Protein AF-A0A7C1CBY3-F1 (afdb_monomer_lite)

pLDDT: mean 87.53, std 12.98, range [40.84, 98.38]

Sequence (105 aa):
MLENIISEGDTVAVKVHFGERYTQCYIRPVYVRMVVDKIKEMGGKPFVCDTLLSGGKVLYDERGEATWSRRTLEEGLKTAIMNGFTSETMGCPVIFADAPKGLKS

Structure (mmCIF, N/CA/C/O backbone):
data_AF-A0A7C1CBY3-F1
#
_entry.id   AF-A0A7C1CBY3-F1
#
loop_
_atom_site.group_PDB
_atom_site.id
_atom_site.type_symbol
_atom_site.label_atom_id
_atom_site.label_alt_id
_atom_site.label_comp_id
_atom_site.label_asym_id
_atom_site.label_entity_id
_atom_site.label_seq_id
_atom_site.pdbx_PDB_ins_code
_atom_site.Cartn_x
_atom_site.Cartn_y
_atom_site.Cartn_z
_atom_site.occupancy
_atom_site.B_iso_or_equiv
_atom_site.auth_seq_id
_atom_site.auth_comp_id
_atom_site.auth_asym_id
_atom_site.auth_atom_id
_atom_site.pdbx_PDB_model_num
ATOM 1 N N . MET A 1 1 ? -10.384 -13.502 16.707 1.00 61.44 1 MET A N 1
ATOM 2 C CA . MET A 1 1 ? -8.913 -13.782 16.702 1.00 61.44 1 MET A CA 1
ATOM 3 C C . MET A 1 1 ? -8.055 -12.519 16.509 1.00 61.44 1 MET A C 1
ATOM 5 O O . MET A 1 1 ? -6.850 -12.609 16.694 1.00 61.44 1 MET A O 1
ATOM 9 N N . LEU A 1 2 ? -8.641 -11.347 16.209 1.00 68.50 2 LEU A N 1
ATOM 10 C CA . LEU A 1 2 ? -7.938 -10.047 16.223 1.00 68.50 2 LEU A CA 1
ATOM 11 C C . LEU A 1 2 ? -8.406 -9.111 17.357 1.00 68.50 2 LEU A C 1
ATOM 13 O O . LEU A 1 2 ? -7.695 -8.169 17.688 1.00 68.50 2 LEU A O 1
ATOM 17 N N . GLU A 1 3 ? -9.559 -9.391 17.976 1.00 67.31 3 GLU A N 1
ATOM 18 C CA . GLU A 1 3 ? -10.234 -8.502 18.944 1.00 67.31 3 GLU A CA 1
ATOM 19 C C . GLU A 1 3 ? -9.417 -8.171 20.206 1.00 67.31 3 GLU A C 1
ATOM 21 O O . GLU A 1 3 ? -9.721 -7.205 20.888 1.00 67.31 3 GLU A O 1
ATOM 26 N N . ASN A 1 4 ? -8.366 -8.942 20.503 1.00 79.44 4 ASN A N 1
ATOM 27 C CA . ASN A 1 4 ? -7.487 -8.718 21.658 1.00 79.44 4 ASN A CA 1
ATOM 28 C C . ASN A 1 4 ? -6.111 -8.146 21.272 1.00 79.44 4 ASN A C 1
ATOM 30 O O . ASN A 1 4 ? -5.224 -8.070 22.118 1.00 79.44 4 ASN A O 1
ATOM 34 N N . ILE A 1 5 ? -5.901 -7.824 19.991 1.00 88.38 5 ILE A N 1
ATOM 35 C CA . ILE A 1 5 ? -4.633 -7.293 19.465 1.00 88.38 5 ILE A CA 1
ATOM 36 C C . ILE A 1 5 ? -4.792 -5.833 19.031 1.00 88.38 5 ILE A C 1
ATOM 38 O O . ILE A 1 5 ? -3.834 -5.071 19.113 1.00 88.38 5 ILE A O 1
ATOM 42 N N . ILE A 1 6 ? -5.984 -5.449 18.566 1.00 93.25 6 ILE A N 1
ATOM 43 C CA . ILE A 1 6 ? -6.271 -4.107 18.055 1.00 93.25 6 ILE A CA 1
ATOM 44 C C . ILE A 1 6 ? -7.224 -3.417 19.021 1.00 93.25 6 ILE A C 1
ATOM 46 O O . ILE A 1 6 ? -8.330 -3.905 19.247 1.00 93.25 6 ILE A O 1
ATOM 50 N N . SER A 1 7 ? -6.788 -2.282 19.558 1.00 92.94 7 SER A N 1
ATOM 51 C CA . SER A 1 7 ? -7.604 -1.400 20.388 1.00 92.94 7 SER A CA 1
ATOM 52 C C . SER A 1 7 ? -8.204 -0.272 19.550 1.00 92.94 7 SER A C 1
ATOM 54 O O . SER A 1 7 ? -7.691 0.093 18.487 1.00 92.94 7 SER A O 1
ATOM 56 N N . GLU A 1 8 ? -9.300 0.308 20.034 1.00 94.00 8 GLU A N 1
ATOM 57 C CA . GLU A 1 8 ? -9.919 1.459 19.381 1.00 94.00 8 GLU A CA 1
ATOM 58 C C . GLU A 1 8 ? -8.921 2.622 19.260 1.00 94.00 8 GLU A C 1
ATOM 60 O O . GLU A 1 8 ? -8.255 3.007 20.221 1.00 94.00 8 GLU A O 1
ATOM 65 N N . GLY A 1 9 ? -8.819 3.192 18.059 1.00 94.56 9 GLY A N 1
ATOM 66 C CA . GLY A 1 9 ? -7.914 4.298 17.761 1.00 94.56 9 GLY A CA 1
ATOM 67 C C . GLY A 1 9 ? -6.495 3.891 17.360 1.00 94.56 9 GLY A C 1
ATOM 68 O O . GLY A 1 9 ? -5.764 4.761 16.872 1.00 94.56 9 GLY A O 1
ATOM 69 N N . ASP A 1 10 ? -6.125 2.610 17.476 1.00 96.75 10 ASP A N 1
ATOM 70 C CA . ASP A 1 10 ? -4.800 2.122 17.086 1.00 96.75 10 ASP A CA 1
ATOM 71 C C . ASP A 1 10 ? -4.525 2.371 15.605 1.00 96.75 10 ASP A C 1
ATOM 73 O O . ASP A 1 10 ? -5.365 2.134 14.737 1.00 96.75 10 ASP A O 1
ATOM 77 N N . THR A 1 11 ? -3.307 2.812 15.296 1.00 97.31 11 THR A N 1
ATOM 78 C CA . THR A 1 11 ? -2.840 2.898 13.909 1.00 97.31 11 THR A CA 1
ATOM 79 C C . THR A 1 11 ? -2.230 1.561 13.512 1.00 97.31 11 THR A C 1
ATOM 81 O O . THR A 1 11 ? -1.217 1.150 14.073 1.00 97.31 11 THR A O 1
ATOM 84 N N . VAL A 1 12 ? -2.839 0.876 12.542 1.00 97.31 12 VAL A N 1
ATOM 85 C CA . VAL A 1 12 ? -2.499 -0.517 12.213 1.00 97.31 12 VAL A CA 1
ATOM 86 C C . VAL A 1 12 ? -1.914 -0.609 10.808 1.00 97.31 12 VAL A C 1
ATOM 88 O O . VAL A 1 12 ? -2.567 -0.278 9.820 1.00 97.31 12 VAL A O 1
ATOM 91 N N . ALA A 1 13 ? -0.682 -1.102 10.709 1.00 97.19 13 ALA A N 1
ATOM 92 C CA . ALA A 1 13 ? -0.037 -1.357 9.428 1.00 97.19 13 ALA A CA 1
ATOM 93 C C . ALA A 1 13 ? -0.459 -2.723 8.870 1.00 97.19 13 ALA A C 1
ATOM 95 O O . ALA A 1 13 ? -0.251 -3.756 9.506 1.00 97.19 13 ALA A O 1
ATOM 96 N N . VAL A 1 14 ? -0.980 -2.744 7.645 1.00 97.50 14 VAL A N 1
ATOM 97 C CA . VAL A 1 14 ? -1.202 -3.969 6.870 1.00 97.50 14 VAL A CA 1
ATOM 98 C C . VAL A 1 14 ? -0.093 -4.072 5.832 1.00 97.50 14 VAL A C 1
ATOM 100 O O . VAL A 1 14 ? -0.199 -3.565 4.714 1.00 97.50 14 VAL A O 1
ATOM 103 N N . LYS A 1 15 ? 1.014 -4.694 6.239 1.00 96.88 15 LYS A N 1
ATOM 104 C CA . LYS A 1 15 ? 2.196 -4.868 5.395 1.00 96.88 15 LYS A CA 1
ATOM 105 C C . LYS A 1 15 ? 1.970 -5.998 4.395 1.00 96.88 15 LYS A C 1
ATOM 107 O O . LYS A 1 15 ? 1.803 -7.149 4.792 1.00 96.88 15 LYS A O 1
ATOM 112 N N . VAL A 1 16 ? 2.024 -5.683 3.106 1.00 96.88 16 VAL A N 1
ATOM 113 C CA . VAL A 1 16 ? 1.912 -6.661 2.017 1.00 96.88 16 VAL A CA 1
ATOM 114 C C . VAL A 1 16 ? 2.830 -6.278 0.865 1.00 96.88 16 VAL A C 1
ATOM 116 O O . VAL A 1 16 ? 3.164 -5.114 0.678 1.00 96.88 16 VAL A O 1
ATOM 119 N N . HIS A 1 17 ? 3.237 -7.270 0.080 1.00 94.75 17 HIS A N 1
ATOM 120 C CA . HIS A 1 17 ? 3.949 -7.024 -1.166 1.00 94.75 17 HIS A CA 1
ATOM 121 C C . HIS A 1 17 ? 2.951 -6.615 -2.255 1.00 94.75 17 HIS A C 1
ATOM 123 O O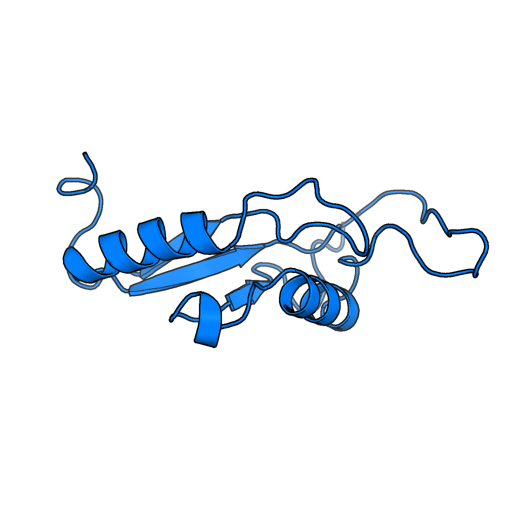 . HIS A 1 17 ? 2.023 -7.370 -2.550 1.00 94.75 17 HIS A O 1
ATOM 129 N N . PHE A 1 18 ? 3.148 -5.447 -2.871 1.00 94.81 18 PHE A N 1
ATOM 130 C CA . PHE A 1 18 ? 2.272 -4.950 -3.940 1.00 94.81 18 PHE A CA 1
ATOM 131 C C . PHE A 1 18 ? 2.479 -5.665 -5.280 1.00 94.81 18 PHE A C 1
ATOM 133 O O . PHE A 1 18 ? 1.728 -5.420 -6.223 1.00 94.81 18 PHE A O 1
ATOM 140 N N . GLY A 1 19 ? 3.456 -6.570 -5.360 1.00 93.00 19 GLY A N 1
ATOM 141 C CA . GLY A 1 19 ? 3.811 -7.296 -6.573 1.00 93.00 19 GLY A CA 1
ATOM 142 C C . GLY A 1 19 ? 4.805 -6.539 -7.444 1.00 93.00 19 GLY A C 1
ATOM 143 O O . GLY A 1 19 ? 5.139 -5.386 -7.190 1.00 93.00 19 GLY A O 1
ATOM 144 N N . GLU A 1 20 ? 5.254 -7.189 -8.509 1.00 89.69 20 GLU A N 1
ATOM 145 C CA . GLU A 1 20 ? 6.024 -6.553 -9.579 1.00 89.69 20 GLU A CA 1
ATOM 146 C C . GLU A 1 20 ? 5.164 -6.433 -10.840 1.00 89.69 20 GLU A C 1
ATOM 148 O O . GLU A 1 20 ? 4.182 -7.169 -11.018 1.00 89.69 20 GLU A O 1
ATOM 153 N N . ARG A 1 21 ? 5.532 -5.514 -11.732 1.00 85.44 21 ARG A N 1
ATOM 154 C CA . ARG A 1 21 ? 4.834 -5.290 -13.001 1.00 85.44 21 ARG A CA 1
ATOM 155 C C . ARG A 1 21 ? 4.726 -6.596 -13.793 1.00 85.44 21 ARG A C 1
ATOM 157 O O . ARG A 1 21 ? 5.684 -7.352 -13.899 1.00 85.44 21 ARG A O 1
ATOM 164 N N . TYR A 1 22 ? 3.539 -6.855 -14.339 1.00 83.25 22 TYR A N 1
ATOM 165 C CA . TYR A 1 22 ? 3.213 -8.047 -15.140 1.00 83.25 22 TYR A CA 1
ATOM 166 C C . TYR A 1 22 ? 3.312 -9.395 -14.413 1.00 83.25 22 TYR A C 1
ATOM 168 O O . TYR A 1 22 ? 3.124 -10.442 -15.030 1.00 83.25 22 TYR A O 1
ATOM 176 N N . THR A 1 23 ? 3.555 -9.398 -13.104 1.00 83.94 23 THR A N 1
ATOM 177 C CA . THR A 1 23 ? 3.535 -10.624 -12.304 1.00 83.94 23 THR A CA 1
ATOM 178 C C . THR A 1 23 ? 2.152 -10.857 -11.713 1.00 83.94 23 THR A C 1
ATOM 180 O O . THR A 1 23 ? 1.298 -9.978 -11.727 1.00 83.94 23 THR A O 1
ATOM 183 N N . GLN A 1 24 ? 1.910 -12.060 -11.196 1.00 86.94 24 GLN A N 1
ATOM 184 C CA . GLN A 1 24 ? 0.737 -12.386 -10.371 1.00 86.94 24 GLN A CA 1
ATOM 185 C C . GLN A 1 24 ? 1.163 -12.893 -8.984 1.00 86.94 24 GLN A C 1
ATOM 187 O O . GLN A 1 24 ? 0.350 -13.427 -8.234 1.00 86.94 24 GLN A O 1
ATOM 192 N N . CYS A 1 25 ? 2.450 -12.746 -8.653 1.00 90.06 25 CYS A N 1
ATOM 193 C CA . CYS A 1 25 ? 3.059 -13.236 -7.420 1.00 90.06 25 CYS A CA 1
ATOM 194 C C . CYS A 1 25 ? 2.827 -12.241 -6.270 1.00 90.06 25 CYS A C 1
ATOM 196 O O . CYS A 1 25 ? 3.754 -11.657 -5.720 1.00 90.06 25 CYS A O 1
ATOM 198 N N . TYR A 1 26 ? 1.560 -11.991 -5.956 1.00 93.75 26 TYR A N 1
ATOM 199 C CA . TYR A 1 26 ? 1.124 -11.161 -4.839 1.00 93.75 26 TYR A CA 1
ATOM 200 C C . TYR A 1 26 ? -0.283 -11.586 -4.414 1.00 93.75 26 TYR A C 1
ATOM 202 O O . TYR A 1 26 ? -1.056 -12.141 -5.202 1.00 93.75 26 TYR A O 1
ATOM 210 N N . ILE A 1 27 ? -0.625 -11.344 -3.149 1.00 95.81 27 ILE A N 1
ATOM 211 C CA . ILE A 1 27 ? -1.964 -11.649 -2.649 1.00 95.81 27 ILE A CA 1
ATOM 212 C C . ILE A 1 27 ? -2.998 -10.780 -3.367 1.00 95.81 27 ILE A C 1
ATOM 214 O O . ILE A 1 27 ? -2.773 -9.593 -3.600 1.00 95.81 27 ILE A O 1
ATOM 218 N N . ARG A 1 28 ? -4.152 -11.354 -3.721 1.00 95.94 28 ARG A N 1
ATOM 219 C CA . ARG A 1 28 ? -5.195 -10.578 -4.398 1.00 95.94 28 ARG A CA 1
ATOM 220 C C . ARG A 1 28 ? -5.650 -9.418 -3.505 1.00 95.94 28 ARG A C 1
ATOM 222 O O . ARG A 1 28 ? -5.970 -9.672 -2.341 1.00 95.94 28 ARG A O 1
ATOM 229 N N . PRO A 1 29 ? -5.735 -8.179 -4.030 1.00 96.44 29 PRO A N 1
ATOM 230 C CA . PRO A 1 29 ? -6.071 -7.002 -3.227 1.00 96.44 29 PRO A CA 1
ATOM 231 C C . PRO A 1 29 ? -7.379 -7.160 -2.446 1.00 96.44 29 PRO A C 1
ATOM 233 O O . PRO A 1 29 ? -7.492 -6.686 -1.321 1.00 96.44 29 PRO A O 1
ATOM 236 N N . VAL A 1 30 ? -8.345 -7.903 -2.997 1.00 97.06 30 VAL A N 1
ATOM 237 C CA . VAL A 1 30 ? -9.633 -8.179 -2.342 1.00 97.06 30 VAL A CA 1
ATOM 238 C C . VAL A 1 30 ? -9.464 -8.824 -0.964 1.00 97.06 30 VAL A C 1
ATOM 240 O O . VAL A 1 30 ? -10.194 -8.485 -0.042 1.00 97.06 30 VAL A O 1
ATOM 243 N N . TYR A 1 31 ? -8.470 -9.699 -0.781 1.00 97.75 31 TYR A N 1
ATOM 244 C CA . TYR A 1 31 ? -8.229 -10.343 0.510 1.00 97.75 31 TYR A CA 1
ATOM 245 C C . TYR A 1 31 ? -7.617 -9.374 1.520 1.00 97.75 31 TYR A C 1
ATOM 247 O O . TYR A 1 31 ? -7.970 -9.407 2.695 1.00 97.75 31 TYR A O 1
ATOM 255 N N . VAL A 1 32 ? -6.751 -8.470 1.058 1.00 98.06 32 VAL A N 1
ATOM 256 C CA . VAL A 1 32 ? -6.194 -7.397 1.893 1.00 98.06 32 VAL A CA 1
ATOM 257 C C . VAL A 1 32 ? -7.302 -6.440 2.323 1.00 98.06 32 VAL A C 1
ATOM 259 O O . VAL A 1 32 ? -7.364 -6.062 3.491 1.00 98.06 32 VAL A O 1
ATOM 262 N N . ARG A 1 33 ? -8.242 -6.127 1.423 1.00 98.12 33 ARG A N 1
ATOM 263 C CA . ARG A 1 33 ? -9.419 -5.316 1.740 1.00 98.12 33 ARG A CA 1
ATOM 264 C C . ARG A 1 33 ? -10.264 -5.921 2.865 1.00 98.12 33 ARG A C 1
ATOM 266 O O . ARG A 1 33 ? -10.637 -5.192 3.777 1.00 98.12 33 ARG A O 1
ATOM 273 N N . MET A 1 34 ? -10.500 -7.236 2.863 1.00 97.75 34 MET A N 1
ATOM 274 C CA . MET A 1 34 ? -11.231 -7.892 3.961 1.00 97.75 34 MET A CA 1
ATOM 275 C C . MET A 1 34 ? -10.537 -7.695 5.316 1.00 97.75 34 MET A C 1
ATOM 277 O O . MET A 1 34 ? -11.198 -7.458 6.324 1.00 97.75 34 MET A O 1
ATOM 281 N N . VAL A 1 35 ? -9.201 -7.764 5.347 1.00 96.81 35 VAL A N 1
ATOM 282 C CA . VAL A 1 35 ? -8.419 -7.514 6.569 1.00 96.81 35 VAL A CA 1
ATOM 283 C C . VAL A 1 35 ? -8.561 -6.057 7.007 1.00 96.81 35 VAL A C 1
ATOM 285 O O . VAL A 1 35 ? -8.801 -5.793 8.183 1.00 96.81 35 VAL A O 1
ATOM 288 N N . VAL A 1 36 ? -8.465 -5.113 6.068 1.00 98.06 36 VAL A N 1
ATOM 289 C CA . VAL A 1 36 ? -8.647 -3.679 6.335 1.00 98.06 36 VAL A CA 1
ATOM 290 C C . VAL A 1 36 ? -10.027 -3.386 6.922 1.00 98.06 36 VAL A C 1
ATOM 292 O O . VAL A 1 36 ? -10.121 -2.665 7.914 1.00 98.06 36 VAL A O 1
ATOM 295 N N . ASP A 1 37 ? -11.088 -3.946 6.345 1.00 97.88 37 ASP A N 1
ATOM 296 C CA . ASP A 1 37 ? -12.448 -3.748 6.848 1.00 97.88 37 ASP A CA 1
ATOM 297 C C . ASP A 1 37 ? -12.604 -4.352 8.246 1.00 97.88 37 ASP A C 1
ATOM 299 O O . ASP A 1 37 ? -13.146 -3.694 9.135 1.00 97.88 37 ASP A O 1
ATOM 303 N N . LYS A 1 38 ? -12.006 -5.525 8.501 1.00 96.69 38 LYS A N 1
ATOM 304 C CA . LYS A 1 38 ? -12.029 -6.118 9.840 1.00 96.69 38 LYS A CA 1
ATOM 305 C C . LYS A 1 38 ? -11.325 -5.243 10.878 1.00 96.69 38 LYS A C 1
ATOM 307 O O . LYS A 1 38 ? -11.842 -5.079 11.977 1.00 96.69 38 LYS A O 1
ATOM 312 N N . ILE A 1 39 ? -10.181 -4.647 10.533 1.00 97.00 39 ILE A N 1
ATOM 313 C CA . ILE A 1 39 ? -9.462 -3.706 11.411 1.00 97.00 39 ILE A CA 1
ATOM 314 C C . ILE A 1 39 ? -10.341 -2.499 11.761 1.00 97.00 39 ILE A C 1
ATOM 316 O O . ILE A 1 39 ? -10.387 -2.096 12.922 1.00 97.00 39 ILE A O 1
ATOM 320 N N . LYS A 1 40 ? -11.066 -1.947 10.779 1.00 96.69 40 LYS A N 1
ATOM 321 C CA . LYS A 1 40 ? -11.986 -0.822 11.006 1.00 96.69 40 LYS A CA 1
ATOM 322 C C . LYS A 1 40 ? -13.165 -1.196 11.898 1.00 96.69 40 LYS A C 1
ATOM 324 O O . LYS A 1 40 ? -13.541 -0.388 12.738 1.00 96.69 40 LYS A O 1
ATOM 329 N N . GLU A 1 41 ? -13.732 -2.397 11.747 1.00 96.12 41 GLU A N 1
ATOM 330 C CA . GLU A 1 41 ? -14.816 -2.891 12.618 1.00 96.12 41 GLU A CA 1
ATOM 331 C C . GLU A 1 41 ? -14.411 -2.916 14.100 1.00 96.12 41 GLU A C 1
ATOM 333 O O . GLU A 1 41 ? -15.257 -2.744 14.969 1.00 96.12 41 GLU A O 1
ATOM 338 N N . MET A 1 42 ? -13.120 -3.103 14.388 1.00 95.25 42 MET A N 1
ATOM 339 C CA . MET A 1 42 ? -12.563 -3.082 15.747 1.00 95.25 42 MET A CA 1
ATOM 340 C C . MET A 1 42 ? -12.159 -1.669 16.214 1.00 95.25 42 MET A C 1
ATOM 342 O O . MET A 1 42 ? -11.555 -1.522 17.271 1.00 95.25 42 MET A O 1
ATOM 346 N N . GLY A 1 43 ? -12.453 -0.622 15.433 1.00 95.50 43 GLY A N 1
ATOM 347 C CA . GLY A 1 43 ? -12.105 0.769 15.749 1.00 95.50 43 GLY A CA 1
ATOM 348 C C . GLY A 1 43 ? -10.666 1.168 15.400 1.00 95.50 43 GLY A C 1
ATOM 349 O O . GLY A 1 43 ? -10.249 2.289 15.700 1.00 95.50 43 GLY A O 1
ATOM 350 N N . GLY A 1 44 ? -9.899 0.284 14.757 1.00 97.00 44 GLY A N 1
ATOM 351 C CA . GLY A 1 44 ? -8.544 0.577 14.295 1.00 97.00 44 GLY A CA 1
ATOM 352 C C . GLY A 1 44 ? -8.518 1.503 13.073 1.00 97.00 44 GLY A C 1
ATOM 353 O O . GLY A 1 44 ? -9.467 1.589 12.290 1.00 97.00 44 GLY A O 1
ATOM 354 N N . LYS A 1 45 ? -7.383 2.174 12.872 1.00 98.00 45 LYS A N 1
ATOM 355 C CA . LYS A 1 45 ? -7.084 3.072 11.748 1.00 98.00 45 LYS A CA 1
ATOM 356 C C . LYS A 1 45 ? -6.034 2.417 10.844 1.00 98.00 45 LYS A C 1
ATOM 358 O O . LYS A 1 45 ? -4.834 2.605 11.063 1.00 98.00 45 LYS A O 1
ATOM 363 N N . PRO A 1 46 ? -6.452 1.602 9.861 1.00 98.12 46 PRO A N 1
ATOM 364 C CA . PRO A 1 46 ? -5.516 0.863 9.032 1.00 98.12 46 PRO A CA 1
ATOM 365 C C . PRO A 1 46 ? -4.849 1.750 7.984 1.00 98.12 46 PRO A C 1
ATOM 367 O O . PRO A 1 46 ? -5.456 2.681 7.455 1.00 98.12 46 PRO A O 1
ATOM 370 N N . PHE A 1 47 ? -3.640 1.367 7.596 1.00 98.25 47 PHE A N 1
ATOM 371 C CA . PHE A 1 47 ? -3.028 1.748 6.328 1.00 98.25 47 PHE A CA 1
ATOM 372 C C . PHE A 1 47 ? -2.341 0.525 5.724 1.00 98.25 47 PHE A C 1
ATOM 374 O O . PHE A 1 47 ? -1.804 -0.323 6.438 1.00 98.25 47 PHE A O 1
ATOM 381 N N . VAL A 1 48 ? -2.375 0.414 4.404 1.00 98.38 48 VAL A N 1
ATOM 382 C CA . VAL A 1 48 ? -1.733 -0.677 3.673 1.00 98.38 48 VAL A CA 1
ATOM 383 C C . VAL A 1 48 ? -0.368 -0.196 3.207 1.00 98.38 48 VAL A C 1
ATOM 385 O O . VAL A 1 48 ? -0.245 0.901 2.660 1.00 98.38 48 VAL A O 1
ATOM 388 N N . CYS A 1 49 ? 0.673 -0.994 3.430 1.00 96.75 49 CYS A N 1
ATOM 389 C CA . CYS A 1 49 ? 2.017 -0.583 3.053 1.00 96.75 49 CYS A CA 1
ATOM 390 C C . CYS A 1 49 ? 2.850 -1.679 2.400 1.00 96.75 49 CYS A C 1
ATOM 392 O O . CYS A 1 49 ? 2.722 -2.859 2.717 1.00 96.75 49 CYS A O 1
ATOM 394 N N . ASP A 1 50 ? 3.759 -1.241 1.533 1.00 94.56 50 ASP A N 1
ATOM 395 C CA . ASP A 1 50 ? 4.883 -2.018 1.016 1.00 94.56 50 ASP A CA 1
ATOM 396 C C . ASP A 1 50 ? 6.191 -1.227 1.234 1.00 94.56 50 ASP A C 1
ATOM 398 O O . ASP A 1 50 ? 6.195 -0.176 1.870 1.00 94.56 50 ASP A O 1
ATOM 402 N N . THR A 1 51 ? 7.330 -1.782 0.841 1.00 91.19 51 THR A N 1
ATOM 403 C CA . THR A 1 51 ? 8.662 -1.169 0.913 1.00 91.19 51 THR A CA 1
ATOM 404 C C . THR A 1 51 ? 9.299 -1.254 -0.454 1.00 91.19 51 THR A C 1
ATOM 406 O O . THR A 1 51 ? 9.128 -2.251 -1.159 1.00 91.19 51 THR A O 1
ATOM 409 N N . LEU A 1 52 ? 10.038 -0.220 -0.822 1.00 88.81 52 LEU A N 1
ATOM 410 C CA . LEU A 1 52 ? 10.772 -0.186 -2.067 1.00 88.81 52 LEU A CA 1
ATOM 411 C C . LEU A 1 52 ? 11.830 -1.293 -2.077 1.00 88.81 52 LEU A C 1
ATOM 413 O O . LEU A 1 52 ? 12.393 -1.687 -1.053 1.00 88.81 52 LEU A O 1
ATOM 417 N N . LEU A 1 53 ? 12.079 -1.837 -3.261 1.00 82.06 53 LEU A N 1
ATOM 418 C CA . LEU A 1 53 ? 13.136 -2.814 -3.459 1.00 82.06 53 LEU A CA 1
ATOM 419 C C . LEU A 1 53 ? 14.489 -2.088 -3.422 1.00 82.06 53 LEU A C 1
ATOM 421 O O . LEU A 1 53 ? 14.857 -1.412 -4.383 1.00 82.06 53 LEU A O 1
ATOM 425 N N . SER A 1 54 ? 15.228 -2.248 -2.321 1.00 64.00 54 SER A N 1
ATOM 426 C CA . SER A 1 54 ? 16.624 -1.813 -2.211 1.00 64.00 54 SER A CA 1
ATOM 427 C C . SER A 1 54 ? 17.563 -2.998 -2.461 1.00 64.00 54 SER A C 1
ATOM 429 O O . SER A 1 54 ? 17.538 -3.985 -1.728 1.00 64.00 54 SER A O 1
ATOM 431 N N . GLY A 1 55 ? 18.367 -2.917 -3.526 1.00 65.25 55 GLY A N 1
ATOM 432 C CA . GLY A 1 55 ? 19.352 -3.938 -3.909 1.00 65.25 55 GLY A CA 1
ATOM 433 C C . GLY A 1 55 ? 18.980 -4.792 -5.133 1.00 65.25 55 GLY A C 1
ATOM 434 O O . GLY A 1 55 ? 17.841 -4.813 -5.591 1.00 65.25 55 GLY A O 1
ATOM 435 N N . GLY A 1 56 ? 19.983 -5.494 -5.677 1.00 63.78 56 GLY A N 1
ATOM 436 C CA . GLY A 1 56 ? 19.850 -6.413 -6.817 1.00 63.78 56 GLY A CA 1
ATOM 437 C C . GLY A 1 56 ? 20.174 -5.807 -8.193 1.00 63.78 56 GLY A C 1
ATOM 438 O O . GLY A 1 56 ? 20.001 -4.613 -8.440 1.00 63.78 56 GLY A O 1
ATOM 439 N N . LYS A 1 57 ? 20.655 -6.651 -9.120 1.00 66.31 57 LYS A N 1
ATOM 440 C CA . LYS A 1 57 ? 20.904 -6.275 -10.522 1.00 66.31 57 LYS A CA 1
ATOM 441 C C . LYS A 1 57 ? 19.579 -6.154 -11.266 1.00 66.31 57 LYS A C 1
ATOM 443 O O . LYS A 1 57 ? 18.865 -7.139 -11.376 1.00 66.31 57 LYS A O 1
ATOM 448 N N . VAL A 1 58 ? 19.306 -4.984 -11.833 1.00 70.06 58 VAL A N 1
ATOM 449 C CA . VAL A 1 58 ? 18.104 -4.746 -12.645 1.00 70.06 58 VAL A CA 1
ATOM 450 C C . VAL A 1 58 ? 18.039 -5.752 -13.775 1.00 70.06 58 VAL A C 1
ATOM 452 O O . VAL A 1 58 ? 18.957 -5.845 -14.594 1.00 70.06 58 VAL A O 1
ATOM 455 N N . LEU A 1 59 ? 16.949 -6.497 -13.794 1.00 72.62 59 LEU A N 1
ATOM 456 C CA . LEU A 1 59 ? 16.577 -7.310 -14.927 1.00 72.62 59 LEU A CA 1
ATOM 457 C C . LEU A 1 59 ? 15.660 -6.465 -15.809 1.00 72.62 59 LEU A C 1
ATOM 459 O O . LEU A 1 59 ? 14.787 -5.748 -15.314 1.00 72.62 59 LEU A O 1
ATOM 463 N N . TYR A 1 60 ? 15.920 -6.517 -17.106 1.00 77.31 60 TYR A N 1
ATOM 464 C CA . TYR A 1 60 ? 15.130 -5.849 -18.125 1.00 77.31 60 TYR A CA 1
ATOM 465 C C . TYR A 1 60 ? 14.491 -6.918 -18.999 1.00 77.31 60 TYR A C 1
ATOM 467 O O . TYR A 1 60 ? 15.118 -7.945 -19.273 1.00 77.31 60 TYR A O 1
ATOM 475 N N . ASP A 1 61 ? 13.248 -6.690 -19.400 1.00 77.62 61 ASP A N 1
ATOM 476 C CA . ASP A 1 61 ? 12.593 -7.533 -20.389 1.00 77.62 61 ASP A CA 1
ATOM 477 C C . ASP A 1 61 ? 13.101 -7.230 -21.812 1.00 77.62 61 ASP A C 1
ATOM 479 O O . ASP A 1 61 ? 13.933 -6.349 -22.046 1.00 77.62 61 ASP A O 1
ATOM 483 N N . GLU A 1 62 ? 12.587 -7.976 -22.787 1.00 80.44 62 GLU A N 1
ATOM 484 C CA . GLU A 1 62 ? 12.894 -7.816 -24.215 1.00 80.44 62 GLU A CA 1
ATOM 485 C C . GLU A 1 62 ? 12.543 -6.427 -24.784 1.00 80.44 62 GLU A C 1
ATOM 487 O O . GLU A 1 62 ? 13.020 -6.065 -25.859 1.00 80.44 62 GLU A O 1
ATOM 492 N N . ARG A 1 63 ? 11.729 -5.638 -24.071 1.00 79.88 63 ARG A N 1
ATOM 493 C CA . ARG A 1 63 ? 11.312 -4.279 -24.445 1.00 79.88 63 ARG A CA 1
ATOM 494 C C . ARG A 1 63 ? 12.158 -3.206 -23.759 1.00 79.88 63 ARG A C 1
ATOM 496 O O . ARG A 1 63 ? 11.934 -2.023 -23.998 1.00 79.88 63 ARG A O 1
ATOM 503 N N . GLY A 1 64 ? 13.129 -3.605 -22.935 1.00 77.62 64 GLY A N 1
ATOM 504 C CA . GLY A 1 64 ? 13.966 -2.694 -22.160 1.00 77.62 64 GLY A CA 1
ATOM 505 C C . GLY A 1 64 ? 13.279 -2.138 -20.912 1.00 77.62 64 GLY A C 1
ATOM 506 O O . GLY A 1 64 ? 13.781 -1.180 -20.327 1.00 77.62 64 GLY A O 1
ATOM 507 N N . GLU A 1 65 ? 12.162 -2.722 -20.475 1.00 74.31 65 GLU A N 1
ATOM 508 C CA . GLU A 1 65 ? 11.457 -2.307 -19.263 1.00 74.31 65 GLU A CA 1
ATOM 509 C C . GLU A 1 65 ? 11.982 -3.085 -18.051 1.00 74.31 65 GLU A C 1
ATOM 511 O O . GLU A 1 65 ? 12.233 -4.290 -18.122 1.00 74.31 65 GLU A O 1
ATOM 516 N N . ALA A 1 66 ? 12.156 -2.410 -16.911 1.00 75.50 66 ALA A N 1
ATOM 517 C CA . ALA A 1 66 ? 12.615 -3.069 -15.692 1.00 75.50 66 ALA A CA 1
ATOM 518 C C . ALA A 1 66 ? 11.564 -4.079 -15.195 1.00 75.50 66 ALA A C 1
ATOM 520 O O . ALA A 1 66 ? 10.421 -3.712 -14.914 1.00 75.50 66 ALA A O 1
ATOM 521 N N . THR A 1 67 ? 11.959 -5.344 -15.023 1.00 76.44 67 THR A N 1
ATOM 522 C CA . THR A 1 67 ? 11.072 -6.393 -14.488 1.00 76.44 67 THR A CA 1
ATOM 523 C C . THR A 1 67 ? 10.849 -6.254 -12.982 1.00 76.44 67 THR A C 1
ATOM 525 O O . THR A 1 67 ? 9.930 -6.857 -12.437 1.00 76.44 67 THR A O 1
ATOM 528 N N . TRP A 1 68 ? 11.704 -5.486 -12.297 1.00 81.06 68 TRP A N 1
ATOM 529 C CA . TRP A 1 68 ? 11.522 -5.080 -10.904 1.00 81.06 68 TRP A CA 1
ATOM 530 C C . TRP A 1 68 ? 11.165 -3.601 -10.857 1.00 81.06 68 TRP A C 1
ATOM 532 O O . TRP A 1 68 ? 12.010 -2.729 -11.071 1.00 81.06 68 TRP A O 1
ATOM 542 N N . SER A 1 69 ? 9.899 -3.332 -10.581 1.00 81.00 69 SER A N 1
ATOM 543 C CA . SER A 1 69 ? 9.221 -2.066 -10.825 1.00 81.00 69 SER A CA 1
ATOM 544 C C . SER A 1 69 ? 8.847 -1.336 -9.536 1.00 81.00 69 SER A C 1
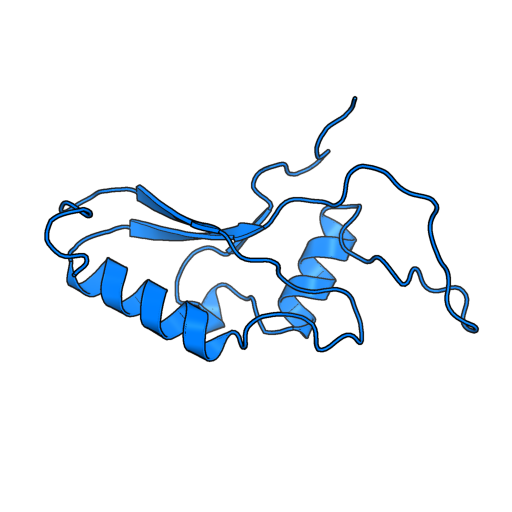ATOM 546 O O . SER A 1 69 ? 7.972 -0.479 -9.540 1.00 81.00 69 SER A O 1
ATOM 548 N N . ARG A 1 70 ? 9.491 -1.658 -8.411 1.00 86.88 70 ARG A N 1
ATOM 549 C CA . ARG A 1 70 ? 9.283 -0.978 -7.119 1.00 86.88 70 ARG A CA 1
ATOM 550 C C . ARG A 1 70 ? 10.572 -0.408 -6.523 1.00 86.88 70 ARG A C 1
ATOM 552 O O . ARG A 1 70 ? 10.735 -0.402 -5.308 1.00 86.88 70 ARG A O 1
ATOM 559 N N . ARG A 1 71 ? 11.527 0.019 -7.353 1.00 82.00 71 ARG A N 1
ATOM 560 C CA . ARG A 1 71 ? 12.828 0.539 -6.876 1.00 82.00 71 ARG A CA 1
ATOM 561 C C . ARG A 1 71 ? 12.797 2.027 -6.568 1.00 82.00 71 ARG A C 1
ATOM 563 O O . ARG A 1 71 ? 13.477 2.490 -5.658 1.00 82.00 71 ARG A O 1
ATOM 570 N N . THR A 1 72 ? 11.993 2.771 -7.313 1.00 84.12 72 THR A N 1
ATOM 571 C CA . THR A 1 72 ? 11.669 4.164 -7.011 1.00 84.12 72 THR A CA 1
ATOM 572 C C . THR A 1 72 ? 10.225 4.273 -6.540 1.00 84.12 72 THR A C 1
ATOM 574 O O . THR A 1 72 ? 9.390 3.422 -6.853 1.00 84.12 72 THR A O 1
ATOM 577 N N . LEU A 1 73 ? 9.913 5.342 -5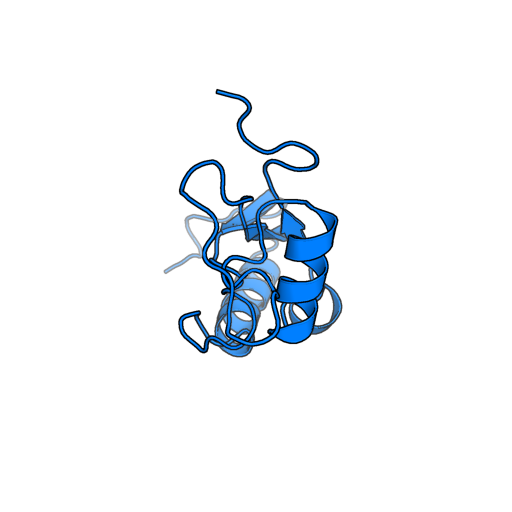.803 1.00 87.81 73 LEU A N 1
ATOM 578 C CA . LEU A 1 73 ? 8.540 5.618 -5.381 1.00 87.81 73 LEU A CA 1
ATOM 579 C C . LEU A 1 73 ? 7.585 5.709 -6.579 1.00 87.81 73 LEU A C 1
ATOM 581 O O . LEU A 1 73 ? 6.483 5.176 -6.526 1.00 87.81 73 LEU A O 1
ATOM 585 N N . GLU A 1 74 ? 8.012 6.360 -7.660 1.00 88.06 74 GLU A N 1
ATOM 586 C CA . GLU A 1 74 ? 7.178 6.540 -8.847 1.00 88.06 74 GLU A CA 1
ATOM 587 C C . GLU A 1 74 ? 6.823 5.199 -9.504 1.00 88.06 74 GLU A C 1
ATOM 589 O O . GLU A 1 74 ? 5.648 4.919 -9.746 1.00 88.06 74 GLU A O 1
ATOM 594 N N . GLU A 1 75 ? 7.820 4.348 -9.761 1.00 87.44 75 GLU A N 1
ATOM 595 C CA . GLU A 1 75 ? 7.588 3.020 -10.338 1.00 87.44 75 GLU A CA 1
ATOM 596 C C . GLU A 1 75 ? 6.752 2.152 -9.391 1.00 87.44 75 GLU A C 1
ATOM 598 O O . GLU A 1 75 ? 5.807 1.481 -9.818 1.00 87.44 75 GLU A O 1
ATOM 603 N N . GLY A 1 76 ? 7.062 2.211 -8.092 1.00 90.56 76 GLY A N 1
ATOM 604 C CA . GLY A 1 76 ? 6.370 1.439 -7.073 1.00 90.56 76 GLY A CA 1
ATOM 605 C C . GLY A 1 76 ? 4.887 1.775 -7.002 1.00 90.56 76 GLY A C 1
ATOM 606 O O . GLY A 1 76 ? 4.055 0.869 -6.988 1.00 90.56 76 GLY A O 1
ATOM 607 N N . LEU A 1 77 ? 4.542 3.065 -7.027 1.00 92.56 77 LEU A N 1
ATOM 608 C CA . LEU A 1 77 ? 3.151 3.517 -7.043 1.00 92.56 77 LEU A CA 1
ATOM 609 C C . LEU A 1 77 ? 2.434 3.088 -8.324 1.00 92.56 77 LEU A C 1
ATOM 611 O O . LEU A 1 77 ? 1.320 2.575 -8.242 1.00 92.56 77 LEU A O 1
ATOM 615 N N . LYS A 1 78 ? 3.069 3.224 -9.496 1.00 92.31 78 LYS A N 1
ATOM 616 C CA . LYS A 1 78 ? 2.490 2.737 -10.762 1.00 92.31 78 LYS A CA 1
ATOM 617 C C . LYS A 1 78 ? 2.192 1.238 -10.694 1.00 92.31 78 LYS A C 1
ATOM 619 O O . LYS A 1 78 ? 1.108 0.812 -11.086 1.00 92.31 78 LYS A O 1
ATOM 624 N N . THR A 1 79 ? 3.117 0.454 -10.143 1.00 92.62 79 THR A N 1
ATOM 625 C CA . THR A 1 79 ? 2.957 -0.996 -9.961 1.00 92.62 79 THR A CA 1
ATOM 626 C C . THR A 1 79 ? 1.817 -1.325 -9.004 1.00 92.62 79 THR A C 1
ATOM 628 O O . THR A 1 79 ? 0.962 -2.146 -9.330 1.00 92.62 79 THR A O 1
ATOM 631 N N . ALA A 1 80 ? 1.762 -0.652 -7.853 1.00 95.12 80 ALA A N 1
ATOM 632 C CA . ALA A 1 80 ? 0.695 -0.822 -6.874 1.00 95.12 80 ALA A CA 1
ATOM 633 C C . ALA A 1 80 ? -0.681 -0.544 -7.497 1.00 95.12 80 ALA A C 1
ATOM 635 O O . ALA A 1 80 ? -1.580 -1.378 -7.398 1.00 95.12 80 ALA A O 1
ATOM 636 N N . ILE A 1 81 ? -0.813 0.572 -8.222 1.00 95.25 81 ILE A N 1
ATOM 637 C CA . ILE A 1 81 ? -2.049 0.959 -8.911 1.00 95.25 81 ILE A CA 1
ATOM 638 C C . ILE A 1 81 ? -2.451 -0.090 -9.951 1.00 95.25 81 ILE A C 1
ATOM 640 O O . ILE A 1 81 ? -3.592 -0.549 -9.936 1.00 95.25 81 ILE A O 1
ATOM 644 N N . MET A 1 82 ? -1.522 -0.520 -10.812 1.00 93.81 82 MET A N 1
ATOM 645 C CA . MET A 1 82 ? -1.785 -1.559 -11.817 1.00 93.81 82 MET A CA 1
ATOM 646 C C . MET A 1 82 ? -2.264 -2.873 -11.194 1.00 93.81 82 MET A C 1
ATOM 648 O O . MET A 1 82 ? -3.112 -3.557 -11.763 1.00 93.81 82 MET A O 1
ATOM 652 N N . ASN A 1 83 ? -1.736 -3.214 -10.019 1.00 95.38 83 ASN A N 1
ATOM 653 C CA . ASN A 1 83 ? -2.072 -4.443 -9.313 1.00 95.38 83 ASN A CA 1
ATOM 654 C C . ASN A 1 83 ? -3.321 -4.313 -8.424 1.00 95.38 83 ASN A C 1
ATOM 656 O O . ASN A 1 83 ? -3.718 -5.307 -7.817 1.00 95.38 83 ASN A O 1
ATOM 660 N N . GLY A 1 84 ? -3.960 -3.137 -8.370 1.00 95.88 84 GLY A N 1
ATOM 661 C CA . GLY A 1 84 ? -5.194 -2.879 -7.618 1.00 95.88 84 GLY A CA 1
ATOM 662 C C . GLY A 1 84 ? -4.986 -2.428 -6.168 1.00 95.88 84 GLY A C 1
ATOM 663 O O . GLY A 1 84 ? -5.938 -2.390 -5.391 1.00 95.88 84 GLY A O 1
ATOM 664 N N . PHE A 1 85 ? -3.763 -2.074 -5.778 1.00 97.38 85 PHE A N 1
ATOM 665 C CA . PHE A 1 85 ? -3.455 -1.482 -4.476 1.00 97.38 85 PHE A CA 1
ATOM 666 C C . PHE A 1 85 ? -3.583 0.040 -4.5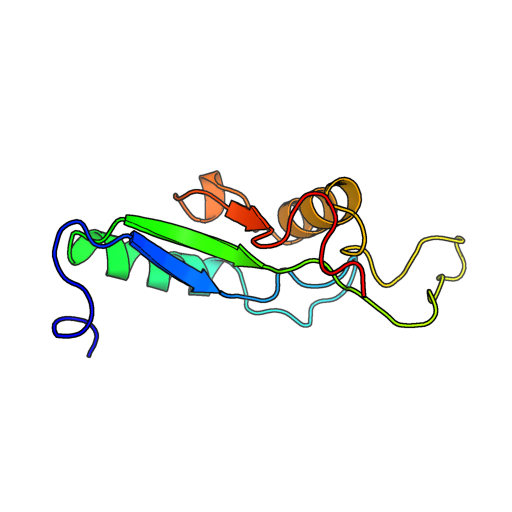48 1.00 97.38 85 PHE A C 1
ATOM 668 O O . PHE A 1 85 ? -2.596 0.770 -4.613 1.00 97.38 85 PHE A O 1
ATOM 675 N N . THR A 1 86 ? -4.826 0.519 -4.543 1.00 97.56 86 THR A N 1
ATOM 676 C CA . THR A 1 86 ? -5.150 1.948 -4.436 1.00 97.56 86 THR A CA 1
ATOM 677 C C . THR A 1 86 ? -5.902 2.236 -3.143 1.00 97.56 86 THR A C 1
ATOM 679 O O . THR A 1 86 ? -6.499 1.331 -2.549 1.00 97.56 86 THR A O 1
ATOM 682 N N . SER A 1 87 ? -5.904 3.498 -2.712 1.00 97.62 87 SER A N 1
ATOM 683 C CA . SER A 1 87 ? -6.624 3.910 -1.504 1.00 97.62 87 SER A CA 1
ATOM 684 C C . SER A 1 87 ? -8.127 3.647 -1.604 1.00 97.62 87 SER A C 1
ATOM 686 O O . SER A 1 87 ? -8.762 3.287 -0.618 1.00 97.62 87 SER A O 1
ATOM 688 N N . GLU A 1 88 ? -8.699 3.761 -2.800 1.00 97.44 88 GLU A N 1
ATOM 689 C CA . GLU A 1 88 ? -10.109 3.495 -3.087 1.00 97.44 88 GLU A CA 1
ATOM 690 C C . GLU A 1 88 ? -10.415 2.000 -2.957 1.00 97.44 88 GLU A C 1
ATOM 692 O O . GLU A 1 88 ? -11.385 1.610 -2.302 1.00 97.44 88 GLU A O 1
ATOM 697 N N . THR A 1 89 ? -9.548 1.152 -3.519 1.00 97.56 89 THR A N 1
ATOM 698 C CA . THR A 1 89 ? -9.727 -0.305 -3.483 1.00 97.56 89 THR A CA 1
ATOM 699 C C . THR A 1 89 ? -9.545 -0.840 -2.063 1.00 97.56 89 THR A C 1
ATOM 701 O O . THR A 1 89 ? -10.350 -1.645 -1.590 1.00 97.56 89 THR A O 1
ATOM 704 N N . MET A 1 90 ? -8.533 -0.357 -1.335 1.00 98.19 90 MET A N 1
ATOM 705 C CA . MET A 1 90 ? -8.273 -0.758 0.054 1.00 98.19 90 MET A CA 1
ATOM 706 C C . MET A 1 90 ? -9.215 -0.075 1.053 1.00 98.19 90 MET A C 1
ATOM 708 O O . MET A 1 90 ? -9.439 -0.586 2.145 1.00 98.19 90 MET A O 1
ATOM 712 N N . GLY A 1 91 ? -9.803 1.066 0.694 1.00 97.75 91 GLY A N 1
ATOM 713 C CA . GLY A 1 91 ? -10.612 1.887 1.593 1.00 97.75 91 GLY A CA 1
ATOM 714 C C . GLY A 1 91 ? -9.799 2.539 2.716 1.00 97.75 91 GLY A C 1
ATOM 715 O O . GLY A 1 91 ? -10.376 2.928 3.730 1.00 97.75 91 GLY A O 1
ATOM 716 N N . CYS A 1 92 ? -8.477 2.599 2.599 1.00 98.19 92 CYS A N 1
ATOM 717 C CA . CYS A 1 92 ? -7.565 3.227 3.549 1.00 98.19 92 CYS A CA 1
ATOM 718 C C . CYS A 1 92 ? -6.294 3.686 2.812 1.00 98.19 92 CYS A C 1
ATOM 720 O O . CYS A 1 92 ? -6.103 3.292 1.660 1.00 98.19 92 CYS A O 1
ATOM 722 N N . PRO A 1 93 ? -5.425 4.508 3.425 1.00 97.94 93 PRO A N 1
ATOM 723 C CA . PRO A 1 93 ? -4.199 4.958 2.772 1.00 97.94 93 PRO A CA 1
ATOM 724 C C . PRO A 1 93 ? -3.309 3.790 2.328 1.00 97.94 93 PRO A C 1
ATOM 726 O O . PRO A 1 93 ? -3.065 2.865 3.104 1.00 97.94 93 PRO A O 1
ATOM 729 N N . VAL A 1 94 ? -2.795 3.868 1.098 1.00 97.62 94 VAL A N 1
ATOM 730 C CA . VAL A 1 94 ? -1.782 2.951 0.554 1.00 97.62 94 VAL A CA 1
ATOM 731 C C . VAL A 1 94 ? -0.463 3.697 0.404 1.00 97.62 94 VAL A C 1
ATOM 733 O O . VAL A 1 94 ? -0.412 4.720 -0.278 1.00 97.62 94 VAL A O 1
ATOM 736 N N . ILE A 1 95 ? 0.604 3.205 1.037 1.00 95.00 95 ILE A N 1
ATOM 737 C CA . ILE A 1 95 ? 1.903 3.895 1.066 1.00 95.00 95 ILE A CA 1
ATOM 738 C C . ILE A 1 95 ? 3.089 2.949 0.858 1.00 95.00 95 ILE A C 1
ATOM 740 O O . ILE A 1 95 ? 3.019 1.752 1.126 1.00 95.00 95 ILE A O 1
ATOM 744 N N . PHE A 1 96 ? 4.226 3.509 0.451 1.00 93.50 96 PHE A N 1
ATOM 745 C CA . PHE A 1 96 ? 5.528 2.863 0.618 1.00 93.50 96 PHE A CA 1
ATOM 746 C C . PHE A 1 96 ? 6.155 3.359 1.923 1.00 93.50 96 PHE A C 1
ATOM 748 O O . PHE A 1 96 ? 6.387 4.556 2.081 1.00 93.50 96 PHE A O 1
ATOM 755 N N . ALA A 1 97 ? 6.393 2.450 2.870 1.00 91.38 97 ALA A N 1
ATOM 756 C CA . ALA A 1 97 ? 6.801 2.783 4.238 1.00 91.38 97 ALA A CA 1
ATOM 757 C C . ALA A 1 97 ? 8.226 3.358 4.343 1.00 91.38 97 ALA A C 1
ATOM 759 O O . ALA A 1 97 ? 8.569 3.978 5.342 1.00 91.38 97 ALA A O 1
ATOM 760 N N . ASP A 1 98 ? 9.049 3.161 3.318 1.00 87.75 98 ASP A N 1
ATOM 761 C CA . ASP A 1 98 ?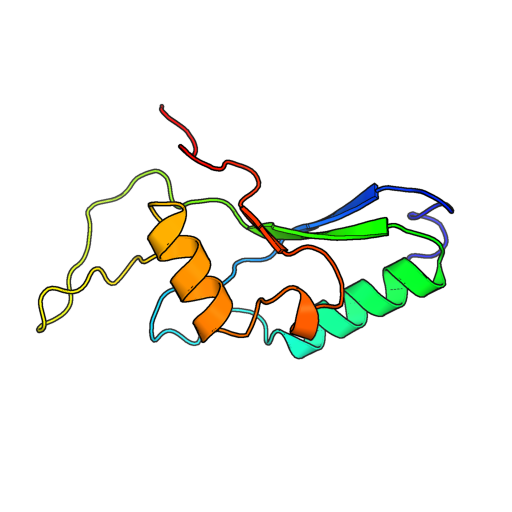 10.438 3.613 3.213 1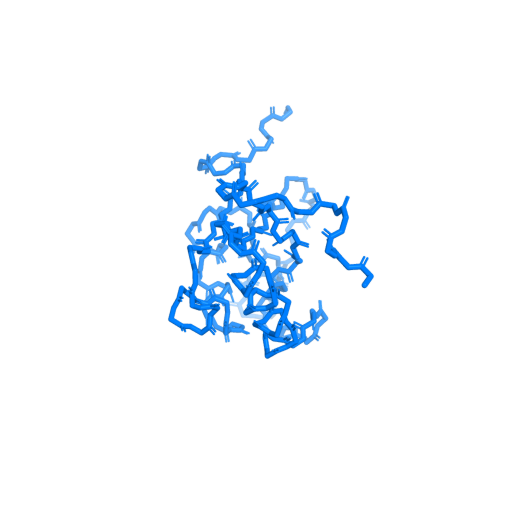.00 87.75 98 ASP A CA 1
ATOM 762 C C . ASP A 1 98 ? 10.635 4.674 2.109 1.00 87.75 98 ASP A C 1
ATOM 764 O O . ASP A 1 98 ? 11.755 4.990 1.707 1.00 87.75 98 ASP A O 1
ATOM 768 N N . ALA A 1 99 ? 9.549 5.258 1.599 1.00 79.94 99 ALA A N 1
ATOM 769 C CA . ALA A 1 99 ? 9.598 6.338 0.619 1.00 79.94 99 ALA A CA 1
ATOM 770 C C . ALA A 1 99 ? 10.266 7.625 1.166 1.00 79.94 99 ALA A C 1
ATOM 772 O O . ALA A 1 99 ? 10.239 7.874 2.370 1.00 79.94 99 ALA A O 1
ATOM 773 N N . PRO A 1 100 ? 10.823 8.502 0.300 1.00 65.38 100 PRO A N 1
ATOM 774 C CA . PRO A 1 100 ? 10.939 8.374 -1.157 1.00 65.38 100 PRO A CA 1
ATOM 775 C C . PRO A 1 100 ? 12.212 7.648 -1.627 1.00 65.38 100 PRO A C 1
ATOM 777 O O . PRO A 1 100 ? 12.384 7.462 -2.829 1.00 65.38 100 PRO A O 1
ATOM 780 N N . LYS A 1 101 ? 13.131 7.297 -0.715 1.00 60.03 101 LYS A N 1
ATOM 781 C CA . LYS A 1 101 ? 14.497 6.843 -1.046 1.00 60.03 101 LYS A CA 1
ATOM 782 C C . LYS A 1 101 ? 14.821 5.396 -0.644 1.00 60.03 101 LYS A C 1
ATOM 784 O O . LYS A 1 101 ? 15.928 4.957 -0.940 1.00 60.03 101 LYS A O 1
ATOM 789 N N . GLY A 1 102 ? 13.897 4.664 -0.023 1.00 62.78 102 GLY A N 1
ATOM 790 C CA . GLY A 1 102 ? 14.151 3.318 0.495 1.00 62.78 102 GLY A CA 1
ATOM 791 C C . GLY A 1 102 ? 15.309 3.288 1.500 1.00 62.78 102 GLY A C 1
ATOM 792 O O . GLY A 1 102 ? 15.697 4.314 2.069 1.00 62.78 102 GLY A O 1
ATOM 793 N N . LEU A 1 103 ? 15.928 2.117 1.668 1.00 48.03 103 LEU A N 1
ATOM 794 C CA . LEU A 1 103 ? 17.249 1.999 2.291 1.00 48.03 103 LEU A CA 1
ATOM 795 C C . LEU A 1 103 ? 18.329 2.474 1.308 1.00 48.03 103 LEU A C 1
ATOM 797 O O . LEU A 1 103 ? 18.716 1.734 0.406 1.00 48.03 103 LEU A O 1
ATOM 801 N N . LYS A 1 104 ? 18.872 3.677 1.522 1.00 40.84 104 LYS A N 1
ATOM 802 C CA . LYS A 1 104 ? 20.296 3.905 1.244 1.00 40.84 104 LYS A CA 1
ATOM 803 C C . LYS A 1 104 ? 21.095 3.097 2.276 1.00 40.84 104 LYS A C 1
ATOM 805 O O . LYS A 1 104 ? 21.214 3.548 3.413 1.00 40.84 104 LYS A O 1
ATOM 810 N N . SER A 1 105 ? 21.580 1.916 1.891 1.00 40.91 105 SER A N 1
ATOM 811 C CA . SER A 1 105 ? 22.777 1.296 2.485 1.00 40.91 105 SER A CA 1
ATOM 812 C C . SER A 1 105 ? 24.019 1.840 1.797 1.00 40.91 105 SER A C 1
ATOM 814 O O . SER A 1 105 ? 23.972 1.885 0.544 1.00 40.91 105 SER A O 1
#

Radius of gyration: 15.11 Å; chains: 1; bounding box: 38×22×46 Å

Secondary structure (DSSP, 8-state):
--TTT--TT-EEEEE-----TT---S--HHHHHHHHHHHHHTT-EEEEEE----SSPPPB-TTS-BS---SSHHHHHHHHHHTT--HHHHTS-EEETTTTT----

Foldseek 3Di:
DCLVPAAAAAEAEAEFDLDWPPDPPGDQLLVLLVVLVVNVVRNYAYEYEYAADDDDDFDADPVRHTRGQRNAQVSVVVSSVVRQNDCVSSVHHYYYPQPGHGDPD